Protein AF-A0A8C5TGF0-F1 (afdb_monomer_lite)

InterPro domains:
  IPR002674 Large ribosomal subunit protein eL43 [PF01780] (9-75)
  IPR011331 Large ribosomal subunit protein eL37/eL43 [G3DSA:2.20.25.30] (3-76)
  IPR011332 Zinc-binding ribosomal protein [SSF57829] (12-75)

Organism: NCBI:txid2593467

pLDDT: mean 74.08, std 12.31, range [41.53, 91.5]

Foldseek 3Di:
DDPPPPCPQQVQVVVQPCPDDDVVSVVCVVLVCLQQFFDQDPVVRPGTWGQACFTDDPVDPDTDRADHRHRHDPVD

Radius of gyration: 16.19 Å; chains: 1; bounding box: 41×42×35 Å

Secondary structure (DSSP, 8-state):
-----TTTT-TTTGGGTTTTHHHHHHHHHHHHHHHH-EEE-TTTSS-EEE-SSS---SS-SPPPP--SS-SS-TT-

Structure (mmCIF, N/CA/C/O backbone):
data_AF-A0A8C5TGF0-F1
#
_entry.id   AF-A0A8C5TGF0-F1
#
loop_
_atom_site.group_PDB
_atom_site.id
_atom_site.type_symbol
_atom_site.label_atom_id
_atom_site.label_alt_id
_atom_site.label_comp_id
_atom_site.label_asym_id
_atom_site.label_entity_id
_atom_site.label_seq_id
_atom_site.pdbx_PDB_ins_code
_atom_site.Cartn_x
_atom_site.Cartn_y
_atom_site.Cartn_z
_atom_site.occupancy
_atom_site.B_iso_or_equiv
_atom_site.auth_seq_id
_atom_site.auth_comp_id
_atom_site.auth_asym_id
_atom_site.auth_atom_id
_atom_site.pdbx_PDB_model_num
ATOM 1 N N . ASN A 1 1 ? -19.747 -28.761 6.000 1.00 41.53 1 ASN A N 1
ATOM 2 C CA . ASN A 1 1 ? -19.952 -27.553 6.837 1.00 41.53 1 ASN A CA 1
ATOM 3 C C . ASN A 1 1 ? -18.691 -26.691 6.886 1.00 41.53 1 ASN A C 1
ATOM 5 O O . ASN A 1 1 ? -18.048 -26.590 7.921 1.00 41.53 1 ASN A O 1
ATOM 9 N N . ALA A 1 2 ? -18.305 -26.080 5.763 1.00 48.28 2 ALA A N 1
ATOM 10 C CA . ALA A 1 2 ? -17.179 -25.149 5.732 1.00 48.28 2 ALA A CA 1
ATOM 11 C C . ALA A 1 2 ? -17.701 -23.758 6.107 1.00 48.28 2 ALA A C 1
ATOM 13 O O . ALA A 1 2 ? -18.528 -23.192 5.393 1.00 48.28 2 ALA A O 1
ATOM 14 N N . LYS A 1 3 ? -17.265 -23.220 7.253 1.00 50.47 3 LYS A N 1
ATOM 15 C CA . LYS A 1 3 ? -17.570 -21.840 7.643 1.00 50.47 3 LYS A CA 1
ATOM 16 C C . LYS A 1 3 ? -17.050 -20.920 6.540 1.00 50.47 3 LYS A C 1
ATOM 18 O O . LYS A 1 3 ? -15.849 -20.671 6.458 1.00 50.47 3 LYS A O 1
ATOM 23 N N . LYS A 1 4 ? -17.962 -20.393 5.719 1.00 54.22 4 LYS A N 1
ATOM 24 C CA . LYS A 1 4 ? -17.730 -19.234 4.857 1.00 54.22 4 LYS A CA 1
ATOM 25 C C . LYS A 1 4 ? -17.461 -18.056 5.784 1.00 54.22 4 LYS A C 1
ATOM 27 O O . LYS A 1 4 ? -18.359 -17.303 6.147 1.00 54.22 4 LYS A O 1
ATOM 32 N N . ARG A 1 5 ? -16.226 -17.957 6.270 1.00 51.03 5 ARG A N 1
ATOM 33 C CA . ARG A 1 5 ? -15.796 -16.807 7.048 1.00 51.03 5 ARG A CA 1
ATOM 34 C C . ARG A 1 5 ? -15.861 -15.644 6.067 1.00 51.03 5 ARG A C 1
ATOM 36 O O . ARG A 1 5 ? -15.296 -15.714 4.978 1.00 51.03 5 ARG A O 1
ATOM 43 N N . THR A 1 6 ? -16.576 -14.593 6.428 1.00 47.19 6 THR A N 1
ATOM 44 C CA . THR A 1 6 ? -16.651 -13.296 5.739 1.00 47.19 6 THR A CA 1
ATOM 45 C C . THR A 1 6 ? -15.287 -12.567 5.743 1.00 47.19 6 THR A C 1
ATOM 47 O O . THR A 1 6 ? -15.208 -11.361 5.944 1.00 47.19 6 THR A O 1
ATOM 50 N N . LEU A 1 7 ? -14.191 -13.311 5.533 1.00 46.25 7 LEU A N 1
ATOM 51 C CA . LEU A 1 7 ? -12.784 -12.915 5.617 1.00 46.25 7 LEU A CA 1
ATOM 52 C C . LEU A 1 7 ? -12.186 -12.440 4.295 1.00 46.25 7 LEU A C 1
ATOM 54 O O . LEU A 1 7 ? -11.129 -11.821 4.316 1.00 46.25 7 LEU A O 1
ATOM 58 N N . LEU A 1 8 ? -12.857 -12.668 3.167 1.00 48.50 8 LEU A N 1
ATOM 59 C CA . LEU A 1 8 ? -12.307 -12.363 1.839 1.00 48.50 8 LEU A CA 1
ATOM 60 C C . LEU A 1 8 ? -12.001 -10.866 1.626 1.00 48.50 8 LEU A C 1
ATOM 62 O O . LEU A 1 8 ? -11.319 -10.505 0.679 1.00 48.50 8 LEU A O 1
ATOM 66 N N . LYS A 1 9 ? -12.505 -9.970 2.488 1.00 51.97 9 LYS A N 1
ATOM 67 C CA . LYS A 1 9 ? -12.353 -8.511 2.337 1.00 51.97 9 LYS A CA 1
ATOM 68 C C . LYS A 1 9 ? -11.300 -7.883 3.263 1.00 51.97 9 LYS A C 1
ATOM 70 O O . LYS A 1 9 ? -11.107 -6.672 3.203 1.00 51.97 9 LYS A O 1
ATOM 75 N N . VAL A 1 10 ? -10.663 -8.662 4.144 1.00 56.66 10 VAL A N 1
ATOM 76 C CA . VAL A 1 10 ? -9.873 -8.142 5.285 1.00 56.66 10 VAL A CA 1
ATOM 77 C C . VAL A 1 10 ? -8.412 -8.616 5.254 1.00 56.66 10 VAL A C 1
ATOM 79 O O . VAL A 1 10 ? -7.686 -8.357 6.199 1.00 56.66 10 VAL A O 1
ATOM 82 N N . GLU A 1 11 ? -7.944 -9.284 4.197 1.00 70.69 11 GLU A N 1
ATOM 83 C CA . GLU A 1 11 ? -6.670 -10.031 4.217 1.00 70.69 11 GLU A CA 1
ATOM 84 C C . GLU A 1 11 ? -5.450 -9.213 4.691 1.00 70.69 11 G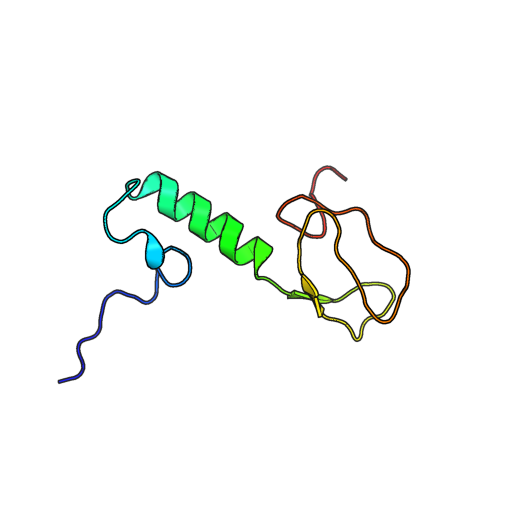LU A C 1
ATOM 86 O O . GLU A 1 11 ? -4.689 -9.702 5.520 1.00 70.69 11 GLU A O 1
ATOM 91 N N . ILE A 1 12 ? -5.304 -7.944 4.284 1.00 82.31 12 ILE A N 1
ATOM 92 C CA . ILE A 1 12 ? -4.165 -7.097 4.703 1.00 82.31 12 ILE A CA 1
ATOM 93 C C . ILE A 1 12 ? -4.384 -6.467 6.088 1.00 82.31 12 ILE A C 1
ATOM 95 O O . ILE A 1 12 ? -3.448 -6.299 6.864 1.00 82.31 12 ILE A O 1
ATOM 99 N N . VAL A 1 13 ? -5.629 -6.122 6.425 1.00 88.19 13 VAL A N 1
ATOM 100 C CA . VAL A 1 13 ? -5.987 -5.445 7.687 1.00 88.19 13 VAL A CA 1
ATOM 101 C C . VAL A 1 13 ? -6.427 -6.415 8.792 1.00 88.19 13 VAL A C 1
ATOM 103 O O . VAL A 1 13 ? -6.878 -5.979 9.854 1.00 88.19 13 VAL A O 1
ATOM 106 N N . GLY A 1 14 ? -6.282 -7.725 8.567 1.00 85.19 14 GLY A N 1
ATOM 107 C CA . GLY A 1 14 ? -6.691 -8.791 9.486 1.00 85.19 14 GLY A CA 1
ATOM 108 C C . GLY A 1 14 ? -5.980 -8.732 10.836 1.00 85.19 14 GLY A C 1
ATOM 109 O O . GLY A 1 14 ? -6.598 -9.001 11.864 1.00 85.19 14 GLY A O 1
ATOM 110 N N . ASN A 1 15 ? -4.731 -8.257 10.849 1.00 86.62 15 ASN A N 1
ATOM 111 C CA . ASN A 1 15 ? -3.927 -8.100 12.064 1.00 86.62 15 ASN A CA 1
ATOM 112 C C . ASN A 1 15 ? -4.507 -7.068 13.048 1.00 86.62 15 ASN A C 1
ATOM 114 O O . ASN A 1 15 ? -4.190 -7.107 14.233 1.00 86.62 15 ASN A O 1
ATOM 118 N N . TYR A 1 16 ? -5.390 -6.173 12.592 1.00 87.88 16 TYR A N 1
ATOM 119 C CA . TYR A 1 16 ? -5.994 -5.138 13.436 1.00 87.88 16 TYR A CA 1
ATOM 120 C C . TYR A 1 16 ? -7.273 -5.594 14.168 1.00 87.88 16 TYR A C 1
ATOM 122 O O . TYR A 1 16 ? -7.835 -4.810 14.931 1.00 87.88 16 TYR A O 1
ATOM 130 N N . TRP A 1 17 ? -7.754 -6.830 13.961 1.00 83.88 17 TRP A N 1
ATOM 131 C CA . TRP A 1 17 ? -8.884 -7.465 14.675 1.00 83.88 17 TRP A CA 1
ATOM 132 C C . TRP A 1 17 ? -10.157 -6.631 14.812 1.00 83.88 17 TRP A C 1
ATOM 134 O O . TRP A 1 17 ? -10.931 -6.567 13.861 1.00 83.88 17 TRP A O 1
ATOM 144 N N . THR A 1 18 ? -10.377 -5.922 15.927 1.00 86.62 18 THR A N 1
ATOM 145 C CA . THR A 1 18 ? -11.498 -4.975 16.165 1.00 86.62 18 THR A CA 1
ATOM 146 C C . THR A 1 18 ? -11.049 -3.517 16.389 1.00 86.62 18 THR A C 1
ATOM 148 O O . THR A 1 18 ? -11.884 -2.621 16.461 1.00 86.62 18 THR A O 1
ATOM 151 N N . HIS A 1 19 ? -9.743 -3.235 16.368 1.00 86.44 19 HIS A N 1
ATOM 152 C CA . HIS A 1 19 ? -9.160 -1.897 16.521 1.00 86.44 19 HIS A CA 1
ATOM 153 C C . HIS A 1 19 ? -9.329 -0.966 15.298 1.00 86.44 19 HIS A C 1
ATOM 155 O O . HIS A 1 19 ? -9.420 -1.415 14.154 1.00 86.44 19 HIS A O 1
ATOM 161 N N . TYR A 1 20 ? -9.302 0.351 15.531 1.00 87.00 20 TYR A N 1
ATOM 162 C CA . TYR A 1 20 ? -9.269 1.433 14.525 1.00 87.00 20 TYR A CA 1
ATOM 163 C C . TYR A 1 20 ? -10.545 1.663 13.691 1.00 87.00 20 TYR A C 1
ATOM 165 O O . TYR A 1 20 ? -10.620 2.640 12.959 1.00 87.00 20 TYR A O 1
ATOM 173 N N . GLY A 1 21 ? -11.591 0.844 13.818 1.00 90.25 21 GLY A N 1
ATOM 174 C CA . GLY A 1 21 ? -12.860 1.078 13.115 1.00 90.25 21 GLY A CA 1
ATOM 175 C C . GLY A 1 21 ? -12.803 0.855 11.594 1.00 90.25 21 GLY A C 1
ATOM 176 O O . GLY A 1 21 ? -11.757 0.643 10.977 1.00 90.25 21 GLY A O 1
ATOM 177 N N . THR A 1 22 ? -13.972 0.846 10.956 1.00 87.94 22 THR A N 1
ATOM 178 C CA . THR A 1 22 ? -14.133 0.442 9.546 1.00 87.94 22 THR A CA 1
ATOM 179 C C . THR A 1 22 ? -13.560 1.441 8.542 1.00 87.94 22 THR A C 1
ATOM 181 O O . THR A 1 22 ? -13.043 1.024 7.503 1.00 87.94 22 THR A O 1
ATOM 184 N N . SER A 1 23 ? -13.623 2.741 8.829 1.00 91.50 23 SER A N 1
ATOM 185 C CA . SER A 1 23 ? -13.136 3.803 7.937 1.00 91.50 23 SER A CA 1
ATOM 186 C C . SER A 1 23 ? -11.615 3.755 7.756 1.00 91.50 23 SER A C 1
ATOM 188 O O . SER A 1 23 ? -11.129 3.725 6.622 1.00 91.50 23 SER A O 1
ATOM 190 N N . LEU A 1 24 ? -10.866 3.671 8.859 1.00 91.31 24 LEU A N 1
ATOM 191 C CA . LEU A 1 24 ? -9.404 3.583 8.850 1.00 91.31 24 LEU A CA 1
ATOM 192 C C . LEU A 1 24 ? -8.932 2.303 8.164 1.00 91.31 24 LEU A C 1
ATOM 194 O O . LEU A 1 24 ? -8.088 2.356 7.273 1.00 91.31 24 LEU A O 1
ATOM 198 N N . ARG A 1 25 ? -9.543 1.158 8.479 1.00 90.12 25 ARG A N 1
ATOM 199 C CA . ARG A 1 25 ? -9.184 -0.120 7.847 1.00 90.12 25 ARG A CA 1
ATOM 200 C C . ARG A 1 25 ? -9.392 -0.127 6.345 1.00 90.12 25 ARG A C 1
ATOM 202 O O . ARG A 1 25 ? -8.572 -0.686 5.630 1.00 90.12 25 ARG A O 1
ATOM 209 N N . ARG A 1 26 ? -10.457 0.498 5.837 1.00 89.31 26 ARG A N 1
ATOM 210 C CA . ARG A 1 26 ? -10.667 0.605 4.383 1.00 89.31 26 ARG A CA 1
ATOM 211 C C . ARG A 1 26 ? -9.558 1.410 3.710 1.00 89.31 26 ARG A C 1
ATOM 213 O O . ARG A 1 26 ? -9.078 1.002 2.651 1.00 89.31 26 ARG A O 1
ATOM 220 N N . ARG A 1 27 ? -9.130 2.518 4.328 1.00 91.50 27 ARG A N 1
ATOM 221 C CA . ARG A 1 27 ? -8.014 3.331 3.817 1.00 91.50 27 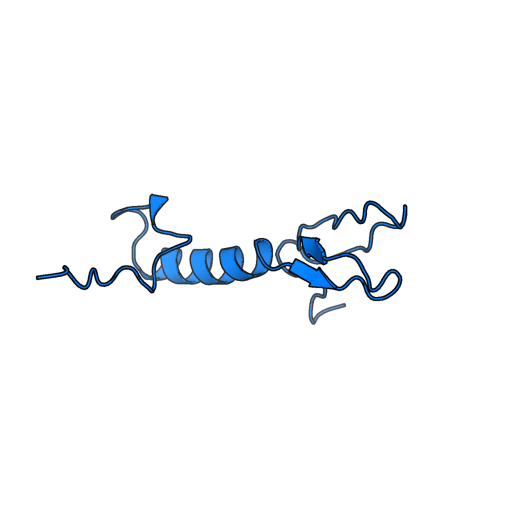ARG A CA 1
ATOM 222 C C . ARG A 1 27 ? -6.708 2.539 3.823 1.00 91.50 27 ARG A C 1
ATOM 224 O O . ARG A 1 27 ? -6.089 2.426 2.771 1.00 91.50 27 ARG A O 1
ATOM 231 N N . VAL A 1 28 ? -6.365 1.919 4.954 1.00 89.50 28 VAL A N 1
ATOM 232 C CA . VAL A 1 28 ? -5.143 1.109 5.108 1.00 89.50 28 VAL A CA 1
ATOM 233 C C . VAL A 1 28 ? -5.136 -0.093 4.166 1.00 89.50 28 VAL A C 1
ATOM 235 O O . VAL A 1 28 ? -4.110 -0.401 3.576 1.00 89.50 28 VAL A O 1
ATOM 238 N N . ASN A 1 29 ? -6.281 -0.744 3.952 1.00 87.69 29 ASN A N 1
ATOM 239 C CA . ASN A 1 29 ? -6.376 -1.840 2.993 1.00 87.69 29 ASN A CA 1
ATOM 240 C C . ASN A 1 29 ? -6.092 -1.352 1.564 1.00 87.69 29 ASN A C 1
ATOM 242 O O . ASN A 1 29 ? -5.358 -1.994 0.825 1.00 87.69 29 ASN A O 1
ATOM 246 N N . THR A 1 30 ? -6.615 -0.183 1.185 1.00 88.31 30 THR A N 1
ATOM 247 C CA . THR A 1 30 ? -6.395 0.389 -0.154 1.00 88.31 30 THR A CA 1
ATOM 248 C C . THR A 1 30 ? -4.927 0.758 -0.384 1.00 88.31 30 THR A C 1
ATOM 250 O O . THR A 1 30 ? -4.387 0.477 -1.452 1.00 88.31 30 THR A O 1
ATOM 253 N N . THR A 1 31 ? -4.264 1.372 0.599 1.00 87.31 31 THR A N 1
ATOM 254 C CA . THR A 1 31 ? -2.832 1.709 0.502 1.00 87.31 31 THR A CA 1
ATOM 255 C C . THR A 1 31 ? -1.940 0.475 0.617 1.00 87.31 31 THR A C 1
ATOM 257 O O . THR A 1 31 ? -0.951 0.378 -0.102 1.00 87.31 31 THR A O 1
ATOM 260 N N . GLY A 1 32 ? -2.319 -0.503 1.442 1.00 84.88 32 GLY A N 1
ATOM 261 C CA . GLY A 1 32 ? -1.605 -1.768 1.601 1.00 84.88 32 GLY A CA 1
ATOM 262 C C . GLY A 1 32 ? -1.606 -2.618 0.329 1.00 84.88 32 GLY A C 1
ATOM 263 O O . GLY A 1 32 ? -0.561 -3.149 -0.036 1.00 84.88 32 GLY A O 1
ATOM 264 N N . ILE A 1 33 ? -2.729 -2.681 -0.405 1.00 84.81 33 ILE A N 1
ATOM 265 C CA . ILE A 1 33 ? -2.784 -3.356 -1.718 1.00 84.81 33 ILE A CA 1
ATOM 266 C C . ILE A 1 33 ? -1.786 -2.710 -2.681 1.00 84.81 33 ILE A C 1
ATOM 268 O O . ILE A 1 33 ? -1.037 -3.411 -3.353 1.00 84.81 33 ILE A O 1
ATOM 272 N N . LYS A 1 34 ? -1.750 -1.375 -2.730 1.00 84.06 34 LYS A N 1
ATOM 273 C CA . LYS A 1 34 ? -0.863 -0.635 -3.638 1.00 84.06 34 LYS A CA 1
ATOM 274 C C . LYS A 1 34 ? 0.618 -0.837 -3.307 1.00 84.06 34 LYS A C 1
ATOM 276 O O . LYS A 1 34 ? 1.413 -0.975 -4.230 1.00 84.06 34 LYS A O 1
ATOM 281 N N . GLN A 1 35 ? 0.957 -0.925 -2.022 1.00 82.94 35 GLN A N 1
ATOM 282 C CA . GLN A 1 35 ? 2.320 -1.182 -1.548 1.00 82.94 35 GLN A CA 1
ATOM 283 C C . GLN A 1 35 ? 2.787 -2.620 -1.819 1.00 82.94 35 GLN A C 1
ATOM 285 O O . GLN A 1 35 ? 3.940 -2.851 -2.181 1.00 82.94 35 GLN A O 1
ATOM 290 N N . LEU A 1 36 ? 1.900 -3.598 -1.614 1.00 82.19 36 LEU A N 1
ATOM 291 C CA . LEU A 1 36 ? 2.187 -5.019 -1.839 1.00 82.19 36 LEU A CA 1
ATOM 292 C C . LEU A 1 36 ? 2.141 -5.395 -3.326 1.00 82.19 36 LEU A C 1
ATOM 294 O O . LEU A 1 36 ? 2.670 -6.443 -3.703 1.00 82.19 36 LEU A O 1
ATOM 298 N N . ALA A 1 37 ? 1.530 -4.552 -4.164 1.00 81.88 37 ALA A N 1
ATOM 299 C CA . ALA A 1 37 ? 1.501 -4.733 -5.603 1.00 81.88 37 ALA A CA 1
ATOM 300 C C . ALA A 1 37 ? 2.915 -4.715 -6.192 1.00 81.88 37 ALA A C 1
ATOM 302 O O . ALA A 1 37 ? 3.789 -3.926 -5.820 1.00 81.88 37 ALA A O 1
ATOM 303 N N . ARG A 1 38 ? 3.111 -5.619 -7.145 1.00 80.69 38 ARG A N 1
ATOM 304 C CA . ARG A 1 38 ? 4.333 -5.761 -7.918 1.00 80.69 38 ARG A CA 1
ATOM 305 C C . ARG A 1 38 ? 4.121 -5.143 -9.294 1.00 80.69 38 ARG A C 1
ATOM 307 O O . ARG A 1 38 ? 3.180 -5.516 -9.988 1.00 80.69 38 ARG A O 1
ATOM 314 N N . TYR A 1 39 ? 4.991 -4.217 -9.674 1.00 77.62 39 TYR A N 1
ATOM 315 C CA . TYR A 1 39 ? 4.926 -3.505 -10.949 1.00 77.62 39 TYR A CA 1
ATOM 316 C C . TYR A 1 39 ? 6.053 -3.961 -11.858 1.00 77.62 39 TYR A C 1
ATOM 318 O O . TYR A 1 39 ? 7.157 -4.230 -11.397 1.00 77.62 39 TYR A O 1
ATOM 326 N N . THR A 1 40 ? 5.791 -4.032 -13.153 1.00 80.50 40 THR A N 1
ATOM 327 C CA . THR A 1 40 ? 6.831 -4.294 -14.147 1.00 80.50 40 THR A CA 1
ATOM 328 C C . THR A 1 40 ? 7.677 -3.044 -14.348 1.00 80.50 40 THR A C 1
ATOM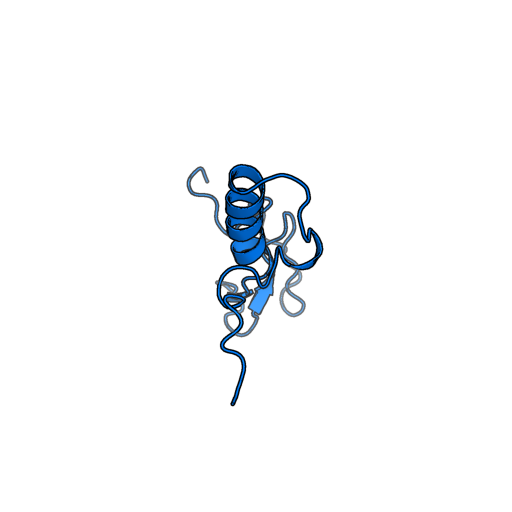 330 O O . THR A 1 40 ? 7.144 -1.981 -14.675 1.00 80.50 40 THR A O 1
ATOM 333 N N . HIS A 1 41 ? 8.992 -3.166 -14.178 1.00 77.56 41 HIS A N 1
ATOM 334 C CA . HIS A 1 41 ? 9.913 -2.068 -14.454 1.00 77.56 41 HIS A CA 1
ATOM 335 C C . HIS A 1 41 ? 9.945 -1.760 -15.963 1.00 77.56 41 HIS A C 1
ATOM 337 O O . HIS A 1 41 ? 10.204 -2.654 -16.764 1.00 77.56 41 HIS A O 1
ATOM 343 N N . PHE A 1 42 ? 9.708 -0.506 -16.366 1.00 73.44 42 PHE A N 1
ATOM 344 C CA . PHE A 1 42 ? 9.570 -0.130 -17.785 1.00 73.44 42 PHE A CA 1
ATOM 345 C C . PHE A 1 42 ? 10.828 -0.415 -18.622 1.00 73.44 42 PHE A C 1
ATOM 347 O O . PHE A 1 42 ? 10.725 -0.869 -19.763 1.00 73.44 42 PHE A O 1
ATOM 354 N N . LEU A 1 43 ? 12.011 -0.182 -18.045 1.00 72.25 43 LEU A N 1
ATOM 355 C CA . LEU A 1 43 ? 13.286 -0.404 -18.728 1.00 72.25 43 LEU A CA 1
ATOM 356 C C . LEU A 1 43 ? 13.665 -1.885 -18.750 1.00 72.25 43 LEU A C 1
ATOM 358 O O . LEU A 1 43 ? 14.004 -2.416 -19.800 1.00 72.25 43 LEU A O 1
ATOM 362 N N . CYS A 1 44 ? 13.596 -2.555 -17.595 1.00 74.69 44 CYS A N 1
ATOM 363 C CA . CYS A 1 44 ? 14.125 -3.913 -17.469 1.00 74.69 44 CYS A CA 1
ATOM 364 C C . CYS A 1 44 ? 13.121 -5.007 -17.859 1.00 74.69 44 CYS A C 1
ATOM 366 O O . CYS A 1 44 ? 13.555 -6.108 -18.164 1.00 74.69 44 CYS A O 1
ATOM 368 N N . ARG A 1 45 ? 11.810 -4.708 -17.853 1.00 69.88 45 ARG A N 1
ATOM 369 C CA . ARG A 1 45 ? 10.646 -5.525 -18.279 1.00 69.88 45 ARG A CA 1
ATOM 370 C C . ARG A 1 45 ? 10.459 -6.907 -17.641 1.00 69.88 45 ARG A C 1
ATOM 372 O O . ARG A 1 45 ? 9.331 -7.379 -17.569 1.00 69.88 45 ARG A O 1
ATOM 379 N N . GLU A 1 46 ? 11.511 -7.518 -17.125 1.00 65.25 46 GLU A N 1
ATOM 380 C CA . GLU A 1 46 ? 11.522 -8.841 -16.504 1.00 65.25 46 GLU A CA 1
ATOM 381 C C . GLU A 1 46 ? 11.235 -8.773 -15.003 1.00 65.25 46 GLU A C 1
ATOM 383 O O . GLU A 1 46 ? 10.752 -9.733 -14.405 1.00 65.25 46 GLU A O 1
ATOM 388 N N . ILE A 1 47 ? 11.500 -7.622 -14.377 1.00 68.75 47 ILE A N 1
ATOM 389 C CA . ILE A 1 47 ? 11.440 -7.496 -12.924 1.00 68.75 47 ILE A CA 1
ATOM 390 C C . ILE A 1 47 ? 10.146 -6.867 -12.448 1.00 68.75 47 ILE A C 1
ATOM 392 O O . ILE A 1 47 ? 9.744 -5.776 -12.858 1.00 68.75 47 ILE A O 1
ATOM 396 N N . GLN A 1 48 ? 9.572 -7.559 -11.470 1.00 68.44 48 GLN A N 1
ATOM 397 C CA . GLN A 1 48 ? 8.507 -7.093 -10.612 1.00 68.44 48 GLN A CA 1
ATOM 398 C C . GLN A 1 48 ? 9.063 -6.345 -9.389 1.00 68.44 48 GLN A C 1
ATOM 400 O O . GLN A 1 48 ? 9.514 -6.958 -8.420 1.00 68.44 48 GLN A O 1
ATOM 405 N N . ILE A 1 49 ? 9.016 -5.016 -9.430 1.00 73.62 49 ILE A N 1
ATOM 406 C CA . ILE A 1 49 ? 9.429 -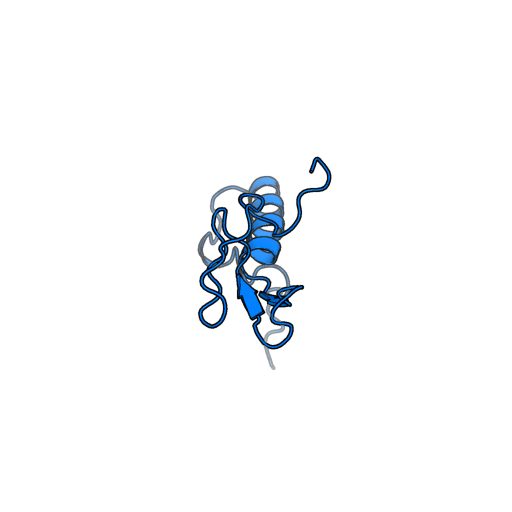4.120 -8.343 1.00 73.62 49 ILE A CA 1
ATOM 407 C C . ILE A 1 49 ? 8.271 -3.856 -7.373 1.00 73.62 49 ILE A C 1
ATOM 409 O O . ILE A 1 49 ? 7.105 -3.800 -7.769 1.00 73.62 49 ILE A O 1
ATOM 413 N N . LYS A 1 50 ? 8.583 -3.684 -6.085 1.00 72.19 50 LYS A N 1
ATOM 414 C CA . LYS A 1 50 ? 7.601 -3.260 -5.072 1.00 72.19 50 LYS A CA 1
ATOM 415 C C . LYS A 1 50 ? 7.452 -1.740 -5.093 1.00 72.19 50 LYS A C 1
ATOM 417 O O . LYS A 1 50 ? 8.455 -1.032 -5.159 1.00 72.19 50 LYS A O 1
ATOM 422 N N . ALA A 1 51 ? 6.220 -1.245 -4.979 1.00 68.75 51 ALA A N 1
ATOM 423 C CA . ALA A 1 51 ? 5.959 0.185 -4.830 1.00 68.75 51 ALA A CA 1
ATOM 424 C C . ALA A 1 51 ? 6.257 0.643 -3.395 1.00 68.75 51 ALA A C 1
ATOM 426 O O . ALA A 1 51 ? 5.413 0.582 -2.501 1.00 68.75 51 ALA A O 1
ATOM 427 N N . VAL A 1 52 ? 7.493 1.084 -3.195 1.00 70.00 52 VAL A N 1
ATOM 428 C CA . VAL A 1 52 ? 7.984 1.783 -2.003 1.00 70.00 52 VAL A CA 1
ATOM 429 C C . VAL A 1 52 ? 8.616 3.085 -2.500 1.00 70.00 52 VAL A C 1
ATOM 431 O O . VAL A 1 52 ? 9.003 3.144 -3.662 1.00 70.00 52 VAL A O 1
ATOM 434 N N . ALA A 1 53 ? 8.744 4.108 -1.650 1.00 67.31 53 ALA A N 1
ATOM 435 C CA . ALA A 1 53 ? 9.318 5.415 -2.010 1.00 67.31 53 ALA A CA 1
ATOM 436 C C . ALA A 1 53 ? 10.636 5.342 -2.817 1.00 67.31 53 ALA A C 1
ATOM 438 O O . ALA A 1 53 ? 10.913 6.216 -3.631 1.00 67.31 53 ALA A O 1
ATOM 439 N N . PHE A 1 54 ? 11.424 4.282 -2.617 1.00 69.56 54 PHE A N 1
ATOM 440 C CA . PHE A 1 54 ? 12.612 3.968 -3.402 1.00 69.56 54 PHE A CA 1
ATOM 441 C C . PHE A 1 54 ? 12.501 2.524 -3.938 1.00 69.56 54 PHE A C 1
ATOM 443 O O . PHE A 1 54 ? 12.896 1.575 -3.252 1.00 69.56 54 PHE A O 1
ATOM 450 N N . PRO A 1 55 ? 11.876 2.312 -5.111 1.00 74.06 55 PRO A N 1
ATOM 451 C CA . PRO A 1 55 ? 11.718 0.994 -5.709 1.00 74.06 55 PRO A CA 1
ATOM 452 C C . PRO A 1 55 ? 13.069 0.464 -6.210 1.00 74.06 55 PRO A C 1
ATOM 454 O O . PRO A 1 55 ? 13.615 0.935 -7.202 1.00 74.06 55 PRO A O 1
ATOM 457 N N . TYR A 1 56 ? 13.598 -0.554 -5.533 1.00 74.31 56 TYR A N 1
ATOM 458 C CA . TYR A 1 56 ? 14.842 -1.217 -5.923 1.00 74.31 56 TYR A CA 1
ATOM 459 C C . TYR A 1 56 ? 14.600 -2.279 -7.007 1.00 74.31 56 TYR A C 1
ATOM 461 O O . TYR A 1 56 ? 13.779 -3.185 -6.830 1.00 74.31 56 TYR A O 1
ATOM 469 N N . CYS A 1 57 ? 15.347 -2.186 -8.107 1.00 75.56 57 CYS A N 1
ATOM 470 C CA . CYS A 1 57 ? 15.430 -3.206 -9.147 1.00 75.56 57 CYS A CA 1
ATOM 471 C C . CYS A 1 57 ? 16.795 -3.915 -9.031 1.00 75.56 57 CYS A C 1
ATOM 473 O O . CYS A 1 57 ? 17.817 -3.239 -9.071 1.00 75.56 57 CYS A O 1
ATOM 475 N N . PRO A 1 58 ? 16.867 -5.248 -8.880 1.00 71.69 58 PRO A N 1
ATOM 476 C CA . PRO A 1 58 ? 18.146 -5.937 -8.712 1.00 71.69 58 PRO A CA 1
ATOM 477 C C . PRO A 1 58 ? 18.962 -6.069 -10.009 1.00 71.69 58 PRO A C 1
ATOM 479 O O . PRO A 1 58 ? 20.170 -6.254 -9.932 1.00 71.69 58 PRO A O 1
ATOM 482 N N . THR A 1 59 ? 18.347 -5.974 -11.193 1.00 75.06 59 THR A N 1
ATOM 483 C CA . THR A 1 59 ? 19.065 -6.070 -12.483 1.00 75.06 59 THR A CA 1
ATOM 484 C C . THR A 1 59 ? 19.485 -4.723 -13.048 1.00 75.06 59 THR A C 1
ATOM 486 O O . THR A 1 59 ? 20.503 -4.637 -13.727 1.00 75.06 59 THR A O 1
ATOM 489 N N . SER A 1 60 ? 18.725 -3.661 -12.777 1.00 69.38 60 SER A N 1
ATOM 490 C CA . SER A 1 60 ? 19.120 -2.302 -13.128 1.00 69.38 60 SER A CA 1
ATOM 491 C C . SER A 1 60 ? 19.534 -1.567 -11.865 1.00 69.38 60 SER A C 1
ATOM 493 O O . SER A 1 60 ? 18.711 -1.355 -10.984 1.00 69.38 60 SER A O 1
ATOM 495 N N . THR A 1 61 ? 20.773 -1.089 -11.804 1.00 69.50 61 THR A N 1
ATOM 496 C CA . THR A 1 61 ? 21.267 -0.253 -10.694 1.00 69.50 61 THR A CA 1
ATOM 497 C C . THR A 1 61 ? 20.529 1.082 -10.561 1.00 69.50 61 THR A C 1
ATOM 499 O O . THR A 1 61 ? 20.674 1.778 -9.559 1.00 69.50 61 THR A O 1
ATOM 502 N N . GLN A 1 62 ? 19.718 1.448 -11.556 1.00 68.44 62 GLN A N 1
ATOM 503 C CA . GLN A 1 62 ? 18.845 2.607 -11.487 1.00 68.44 62 GLN A CA 1
ATOM 504 C C . GLN A 1 62 ? 17.701 2.370 -10.512 1.00 68.44 62 GLN A C 1
ATOM 506 O O . GLN A 1 62 ? 16.939 1.409 -10.629 1.00 68.44 62 GLN A O 1
ATOM 511 N N . THR A 1 63 ? 17.550 3.320 -9.597 1.00 69.69 63 THR A N 1
ATOM 512 C CA . THR A 1 63 ? 16.339 3.437 -8.802 1.00 69.69 63 THR A CA 1
ATOM 513 C C . THR A 1 63 ? 15.462 4.531 -9.382 1.00 69.69 63 THR A C 1
ATOM 515 O O . THR A 1 63 ? 15.896 5.674 -9.515 1.00 69.69 63 THR A O 1
ATOM 518 N N . ALA A 1 64 ? 14.229 4.178 -9.735 1.00 66.38 64 ALA A N 1
ATOM 519 C CA . ALA A 1 64 ? 13.241 5.145 -10.186 1.00 66.38 64 ALA A CA 1
ATOM 520 C C . ALA A 1 64 ? 12.702 5.933 -8.985 1.00 66.38 64 ALA A C 1
ATOM 522 O O . ALA A 1 64 ? 12.329 5.335 -7.983 1.00 66.38 64 ALA A O 1
ATOM 523 N N . GLY A 1 65 ? 12.629 7.261 -9.065 1.00 66.12 65 GLY A N 1
ATOM 524 C CA . GLY A 1 65 ? 11.886 8.042 -8.073 1.00 66.12 65 GLY A CA 1
ATOM 525 C C . GLY A 1 65 ? 10.395 7.719 -8.181 1.00 66.12 65 GLY A C 1
ATOM 526 O O . GLY A 1 65 ? 9.816 7.906 -9.247 1.00 66.12 65 GLY A O 1
ATOM 527 N N . GLY A 1 66 ? 9.788 7.204 -7.110 1.00 70.44 66 GLY A N 1
ATOM 528 C CA . GLY A 1 66 ? 8.381 6.794 -7.087 1.00 70.44 66 GLY A CA 1
ATOM 529 C C . GLY A 1 66 ? 7.589 7.438 -5.950 1.00 70.44 66 GLY A C 1
ATOM 530 O O . GLY A 1 66 ? 8.133 8.112 -5.075 1.00 70.44 66 GLY A O 1
ATOM 531 N N . GLY A 1 67 ? 6.275 7.220 -5.941 1.00 73.31 67 GLY A N 1
ATOM 532 C CA . GLY A 1 67 ? 5.419 7.620 -4.824 1.00 73.31 67 GLY A CA 1
ATOM 533 C C . GLY A 1 67 ? 5.589 6.708 -3.606 1.00 73.31 67 GLY A C 1
ATOM 534 O O . GLY A 1 67 ? 5.950 5.539 -3.718 1.00 73.31 67 GLY A O 1
ATOM 535 N N . ALA A 1 68 ? 5.241 7.209 -2.417 1.00 72.31 68 ALA A N 1
ATOM 536 C CA . ALA A 1 68 ? 5.383 6.454 -1.165 1.00 72.31 68 ALA A CA 1
ATOM 537 C C . ALA A 1 68 ? 4.617 5.112 -1.140 1.00 72.31 68 ALA A C 1
ATOM 539 O O . ALA A 1 68 ? 5.034 4.180 -0.458 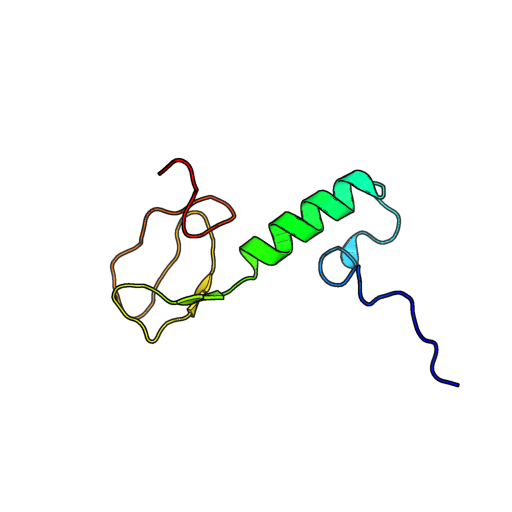1.00 72.31 68 ALA A O 1
ATOM 540 N N . TRP A 1 69 ? 3.512 5.013 -1.889 1.00 72.12 69 TRP A N 1
ATOM 541 C CA . TRP A 1 69 ? 2.626 3.838 -1.924 1.00 72.12 69 TRP A CA 1
ATOM 542 C C . TRP A 1 69 ? 2.321 3.337 -3.343 1.00 72.12 69 TRP A C 1
ATOM 544 O O . TRP A 1 69 ? 1.627 2.337 -3.495 1.00 72.12 69 TRP A O 1
ATOM 554 N N . ILE A 1 70 ? 2.766 4.055 -4.379 1.00 77.56 70 ILE A N 1
ATOM 555 C CA . ILE A 1 70 ? 2.489 3.775 -5.796 1.00 77.56 70 ILE A CA 1
ATOM 556 C C . ILE A 1 70 ? 3.733 4.074 -6.620 1.00 77.56 70 ILE A C 1
ATOM 558 O O . ILE A 1 70 ? 4.405 5.067 -6.370 1.00 77.56 70 ILE A O 1
ATOM 562 N N . TYR A 1 71 ? 4.014 3.228 -7.611 1.00 73.69 71 TYR A N 1
ATOM 563 C CA . TYR A 1 71 ? 5.204 3.368 -8.449 1.00 73.69 71 TYR A CA 1
ATOM 564 C C . TYR A 1 71 ? 5.196 4.687 -9.239 1.00 73.69 71 TYR A C 1
ATOM 566 O O . TYR A 1 71 ? 6.108 5.489 -9.083 1.00 73.69 71 TYR A O 1
ATOM 574 N N . ASN A 1 72 ? 4.108 4.969 -9.964 1.00 74.31 72 ASN A N 1
ATOM 575 C CA . ASN A 1 72 ? 3.896 6.246 -10.646 1.00 74.31 72 ASN A CA 1
ATOM 576 C C . ASN A 1 72 ? 2.806 7.035 -9.921 1.00 74.31 72 ASN A C 1
ATOM 578 O O . ASN A 1 72 ? 1.688 6.539 -9.742 1.00 74.31 72 ASN A O 1
ATOM 582 N N . SER A 1 73 ? 3.128 8.254 -9.493 1.00 73.88 73 SER A N 1
ATOM 5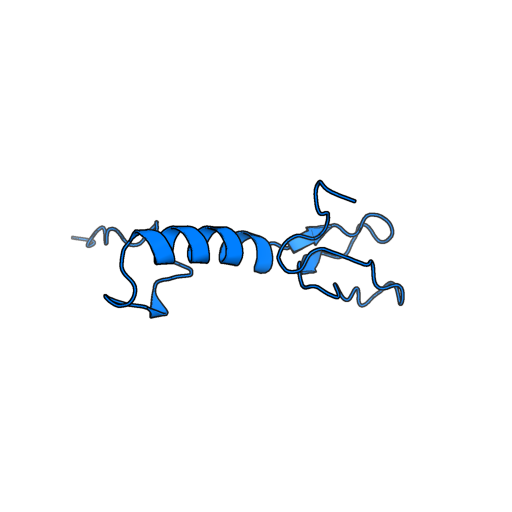83 C CA . SER A 1 73 ? 2.145 9.159 -8.896 1.00 73.88 73 SER A CA 1
ATOM 584 C C . SER A 1 73 ? 1.481 10.000 -9.990 1.00 73.88 73 SER A C 1
ATOM 586 O O . SER A 1 73 ? 2.199 10.486 -10.848 1.00 73.88 73 SER A O 1
ATOM 588 N N . PRO A 1 74 ? 0.157 10.253 -9.954 1.00 72.94 74 PRO A N 1
ATOM 589 C CA . PRO A 1 74 ? -0.529 11.033 -10.996 1.00 72.94 74 PRO A CA 1
ATOM 590 C C . PRO A 1 74 ? -0.094 12.503 -11.095 1.00 72.94 74 PRO A C 1
ATOM 592 O O . PRO A 1 74 ? -0.498 13.195 -12.018 1.00 72.94 74 PRO A O 1
ATOM 595 N N . ALA A 1 75 ? 0.637 12.997 -10.094 1.00 72.38 75 ALA A N 1
ATOM 596 C CA . ALA A 1 75 ? 1.123 14.370 -10.029 1.00 72.38 75 ALA A CA 1
ATOM 597 C C . ALA A 1 75 ? 2.503 14.565 -10.688 1.00 72.38 75 ALA A C 1
ATOM 599 O O . ALA A 1 75 ? 2.959 15.703 -10.754 1.00 72.38 75 ALA A O 1
ATOM 600 N N . GLY A 1 76 ? 3.172 13.481 -11.101 1.00 59.81 76 GLY A N 1
ATOM 601 C CA . GLY A 1 76 ? 4.504 13.497 -11.714 1.00 59.81 76 GLY A CA 1
ATOM 602 C C . GLY A 1 76 ? 4.544 12.787 -13.055 1.00 59.81 76 GLY A C 1
ATOM 603 O O . GLY A 1 76 ? 3.515 12.186 -13.442 1.00 59.81 76 GLY A O 1
#

Sequence (76 aa):
NAKKRTLLKVEIVGNYWTHYGTSLRRRVNTTGIKQLARYTHFLCREIQIKAVAFPYCPTSTQTAGGGAWIYNSPAG